Protein AF-H9WFZ2-F1 (afdb_monomer_lite)

Organism: Pinus taeda (NCBI:txid3352)

Structure (mmCIF, N/CA/C/O backbone):
data_AF-H9WFZ2-F1
#
_entry.id   AF-H9WFZ2-F1
#
loop_
_atom_site.group_PDB
_atom_site.id
_atom_site.type_symbol
_atom_site.label_atom_id
_atom_site.label_alt_id
_atom_site.label_comp_id
_atom_site.label_asym_id
_atom_site.label_entity_id
_atom_site.label_seq_id
_atom_s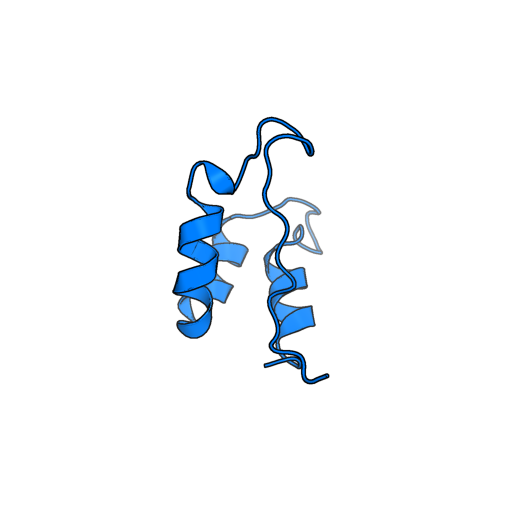ite.pdbx_PDB_ins_code
_atom_site.Cartn_x
_atom_site.Cartn_y
_atom_site.Cartn_z
_atom_site.occupancy
_atom_site.B_iso_or_equiv
_atom_site.auth_seq_id
_atom_site.auth_comp_id
_atom_site.auth_asym_id
_atom_site.auth_atom_id
_atom_site.pdbx_PDB_model_num
ATOM 1 N N . ASP A 1 1 ? 6.216 -3.718 12.289 1.00 73.19 1 ASP A N 1
ATOM 2 C CA . ASP A 1 1 ? 7.536 -3.139 12.597 1.00 73.19 1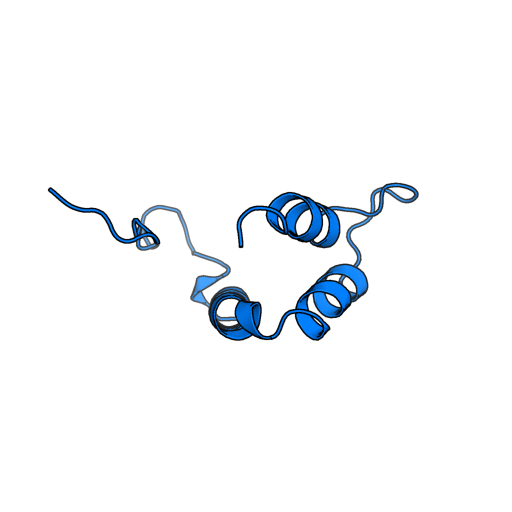 ASP A CA 1
ATOM 3 C C . ASP A 1 1 ? 7.716 -1.870 11.771 1.00 73.19 1 ASP A C 1
ATOM 5 O O . ASP A 1 1 ? 7.348 -1.884 10.603 1.00 73.19 1 ASP A O 1
ATOM 9 N N . GLY A 1 2 ? 8.192 -0.777 12.374 1.00 78.62 2 GLY A N 1
ATOM 10 C CA . GLY A 1 2 ? 8.313 0.513 11.679 1.00 78.62 2 GLY A CA 1
ATOM 11 C C . GLY A 1 2 ? 9.545 0.623 10.776 1.00 78.62 2 GLY A C 1
ATOM 12 O O . GLY A 1 2 ? 9.540 1.405 9.829 1.00 78.62 2 GLY A O 1
ATOM 13 N N . MET A 1 3 ? 10.583 -0.177 11.030 1.00 89.12 3 MET A N 1
ATOM 14 C CA . MET A 1 3 ? 11.838 -0.136 10.280 1.00 89.12 3 MET A CA 1
ATOM 15 C C . MET A 1 3 ? 11.676 -0.706 8.868 1.00 89.12 3 MET A C 1
ATOM 17 O O . MET A 1 3 ? 12.310 -0.209 7.948 1.00 89.12 3 MET A O 1
ATOM 21 N N . LYS A 1 4 ? 10.779 -1.682 8.680 1.00 86.69 4 LYS A N 1
ATOM 22 C CA . LYS A 1 4 ? 10.457 -2.285 7.372 1.00 86.69 4 LYS A CA 1
ATOM 23 C C . LYS A 1 4 ? 9.595 -1.401 6.454 1.00 86.69 4 LYS A C 1
ATOM 25 O O . LYS A 1 4 ? 9.343 -1.765 5.306 1.00 86.69 4 LYS A O 1
ATOM 30 N N . PHE A 1 5 ? 9.102 -0.258 6.939 1.00 87.88 5 PHE A N 1
ATOM 31 C CA . PHE A 1 5 ? 8.191 0.599 6.173 1.00 87.88 5 PHE A CA 1
ATOM 32 C C . PHE A 1 5 ? 8.818 1.185 4.892 1.00 87.88 5 PHE A C 1
ATOM 34 O O . PHE A 1 5 ? 8.172 1.111 3.844 1.00 87.88 5 PHE A O 1
ATOM 41 N N . PRO A 1 6 ? 10.059 1.717 4.902 1.00 92.06 6 PRO A N 1
ATOM 42 C CA . PRO A 1 6 ? 10.710 2.183 3.679 1.00 92.06 6 PRO A CA 1
ATOM 43 C C . PRO A 1 6 ? 10.884 1.061 2.649 1.00 92.06 6 PRO A C 1
ATOM 45 O O . PRO A 1 6 ? 10.643 1.285 1.464 1.00 92.06 6 PRO A O 1
ATOM 48 N N . ASP A 1 7 ? 11.229 -0.149 3.096 1.00 89.75 7 ASP A N 1
ATOM 49 C CA . ASP A 1 7 ? 11.420 -1.308 2.217 1.00 89.75 7 ASP A CA 1
ATOM 50 C C . ASP A 1 7 ? 10.108 -1.740 1.556 1.00 89.75 7 ASP A C 1
ATOM 52 O O . ASP A 1 7 ? 10.064 -1.937 0.341 1.00 89.75 7 ASP A O 1
ATOM 56 N N . MET A 1 8 ? 9.013 -1.776 2.324 1.00 91.06 8 MET A N 1
ATOM 57 C CA . MET A 1 8 ? 7.670 -2.022 1.794 1.00 91.06 8 MET A CA 1
ATOM 58 C C . MET A 1 8 ? 7.303 -0.994 0.713 1.00 91.06 8 MET A C 1
ATOM 60 O O . MET A 1 8 ? 6.853 -1.352 -0.375 1.00 91.06 8 MET A O 1
ATOM 64 N N . VAL A 1 9 ? 7.522 0.298 0.980 1.00 91.69 9 VAL A N 1
ATOM 65 C CA . VAL A 1 9 ? 7.205 1.370 0.024 1.00 91.69 9 VAL A CA 1
ATOM 66 C C . VAL A 1 9 ? 8.072 1.271 -1.237 1.00 91.69 9 VAL A C 1
ATOM 68 O O . VAL A 1 9 ? 7.575 1.508 -2.338 1.00 91.69 9 VAL A O 1
ATOM 71 N N . HIS A 1 10 ? 9.349 0.901 -1.115 1.00 92.75 10 HIS A N 1
ATOM 72 C CA . HIS A 1 10 ? 10.236 0.696 -2.263 1.00 92.75 10 HIS A CA 1
ATOM 73 C C . HIS A 1 10 ? 9.871 -0.529 -3.107 1.00 92.75 10 HIS A C 1
ATOM 75 O O . HIS A 1 10 ? 10.089 -0.504 -4.323 1.00 92.75 10 HIS A O 1
ATOM 81 N N . ALA A 1 11 ? 9.330 -1.582 -2.492 1.00 90.00 11 ALA A N 1
ATOM 82 C CA . ALA A 1 11 ? 8.834 -2.762 -3.194 1.00 90.00 11 ALA A CA 1
ATOM 83 C C . ALA A 1 11 ? 7.564 -2.454 -4.004 1.00 90.00 11 ALA A C 1
ATOM 85 O O . ALA A 1 11 ? 7.440 -2.898 -5.143 1.00 90.00 11 ALA A O 1
ATOM 86 N N . LEU A 1 12 ? 6.663 -1.633 -3.452 1.00 91.00 12 LEU A N 1
ATOM 87 C CA . LEU A 1 12 ? 5.416 -1.213 -4.106 1.00 91.00 12 LEU A CA 1
ATOM 88 C C . LEU A 1 12 ? 5.617 -0.149 -5.197 1.00 91.00 12 LEU A C 1
ATOM 90 O O . LEU A 1 12 ? 4.735 0.065 -6.027 1.00 91.00 12 LEU A O 1
ATOM 94 N N . LYS A 1 13 ? 6.760 0.544 -5.201 1.00 92.88 13 LYS A N 1
ATOM 95 C CA . LYS A 1 13 ? 7.082 1.594 -6.176 1.00 92.88 13 LYS A CA 1
ATOM 96 C C . LYS A 1 13 ? 7.775 1.051 -7.433 1.00 92.88 13 LYS A C 1
ATOM 98 O O . LYS A 1 13 ? 8.416 -0.004 -7.389 1.00 92.88 13 LYS A O 1
ATOM 103 N N . PRO A 1 14 ? 7.720 1.814 -8.546 1.00 93.75 14 PRO A N 1
ATOM 104 C CA . PRO A 1 14 ? 8.431 1.476 -9.772 1.00 93.75 14 PRO A CA 1
ATOM 105 C C . PRO A 1 14 ? 9.920 1.206 -9.561 1.00 93.75 14 PRO A C 1
ATOM 107 O O . PRO A 1 14 ? 10.556 1.771 -8.669 1.00 93.75 14 PRO A O 1
ATOM 110 N N . ASN A 1 15 ? 10.475 0.343 -10.406 1.00 90.12 15 ASN A N 1
ATOM 111 C CA . ASN A 1 15 ? 11.887 -0.008 -10.386 1.00 90.12 15 ASN A CA 1
ATOM 112 C C . ASN A 1 15 ? 12.764 1.241 -10.589 1.00 90.12 15 ASN A C 1
ATOM 114 O O . ASN A 1 15 ? 12.504 2.019 -11.509 1.00 90.12 15 ASN A O 1
ATOM 118 N N . PRO A 1 16 ? 13.825 1.435 -9.783 1.00 90.94 16 PRO A N 1
ATOM 119 C CA . PRO A 1 16 ? 14.680 2.618 -9.875 1.00 90.94 16 PRO A CA 1
ATOM 120 C C . PRO A 1 16 ? 15.453 2.734 -11.198 1.00 90.94 16 PRO A C 1
ATOM 122 O O . PRO A 1 16 ? 15.931 3.815 -11.519 1.00 90.94 16 PRO A O 1
ATOM 125 N N . LYS A 1 17 ? 15.611 1.640 -11.957 1.00 91.56 17 LYS A N 1
ATOM 126 C CA . LYS A 1 17 ? 16.313 1.639 -13.250 1.00 91.56 17 LYS A CA 1
ATOM 127 C C . LYS A 1 17 ? 15.376 1.871 -14.430 1.00 91.56 17 LYS A C 1
ATOM 129 O O . LYS A 1 17 ? 15.710 2.643 -15.320 1.00 91.56 17 LYS A O 1
ATOM 134 N N . SER A 1 18 ? 14.241 1.176 -14.463 1.00 90.81 18 SER A N 1
ATOM 135 C CA . SER A 1 18 ? 13.314 1.214 -15.603 1.00 90.81 18 SER A CA 1
ATOM 136 C C . SER A 1 18 ? 12.138 2.168 -15.406 1.00 90.81 18 SER A C 1
ATOM 138 O O . SER A 1 18 ? 11.436 2.449 -16.369 1.00 90.81 18 SER A O 1
ATOM 140 N N . HIS A 1 19 ? 11.905 2.663 -14.185 1.00 90.94 19 HIS A N 1
ATOM 141 C CA . HIS A 1 19 ? 10.728 3.454 -13.805 1.00 90.94 19 HIS A CA 1
ATOM 142 C C . HIS A 1 19 ? 9.379 2.779 -14.102 1.00 90.94 19 HIS A C 1
ATOM 144 O O . HIS A 1 19 ? 8.341 3.437 -14.121 1.00 90.94 19 HIS A O 1
ATOM 150 N N . ILE A 1 20 ? 9.375 1.455 -14.263 1.00 92.19 20 ILE A N 1
ATOM 151 C CA . ILE A 1 20 ? 8.171 0.6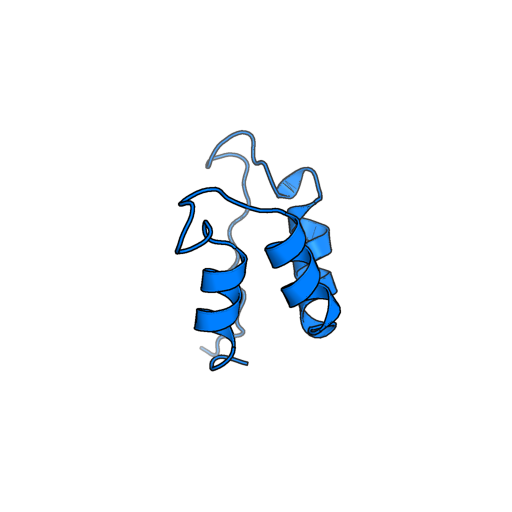51 -14.483 1.00 92.19 20 ILE A CA 1
ATOM 152 C C . ILE A 1 20 ? 7.828 -0.088 -13.188 1.00 92.19 20 ILE A C 1
ATOM 154 O O . ILE A 1 20 ? 8.721 -0.547 -12.471 1.00 92.19 20 ILE A O 1
ATOM 158 N N . GLN A 1 21 ? 6.539 -0.157 -12.857 1.00 90.38 21 GLN A N 1
ATOM 159 C CA . GLN A 1 21 ? 6.053 -0.972 -11.747 1.00 90.38 21 GLN A CA 1
ATOM 160 C C . GLN A 1 21 ? 6.076 -2.445 -12.150 1.00 90.38 21 GLN A C 1
ATOM 162 O O . GLN A 1 21 ? 5.609 -2.807 -13.225 1.00 90.38 21 GLN A O 1
ATOM 167 N N . GLU A 1 22 ? 6.657 -3.276 -11.293 1.00 91.44 22 GLU A N 1
ATOM 168 C CA . GLU A 1 22 ? 6.847 -4.696 -11.558 1.00 91.44 22 GLU A CA 1
ATOM 169 C C . GLU A 1 22 ? 6.192 -5.513 -10.444 1.00 91.44 22 GLU A C 1
ATOM 171 O O . GLU A 1 22 ? 6.639 -5.468 -9.297 1.00 91.44 22 GLU A O 1
ATOM 176 N N . ASP A 1 23 ? 5.160 -6.285 -10.785 1.00 88.81 23 ASP A N 1
ATOM 177 C CA . ASP A 1 23 ? 4.358 -7.034 -9.805 1.00 88.81 23 ASP A CA 1
ATOM 178 C C . ASP A 1 23 ? 5.176 -8.076 -9.033 1.00 88.81 23 ASP A C 1
ATOM 180 O O . ASP A 1 23 ? 4.915 -8.349 -7.861 1.00 88.81 23 ASP A O 1
ATOM 184 N N . TRP A 1 24 ? 6.226 -8.624 -9.653 1.00 90.88 24 TRP A N 1
ATOM 185 C CA . TRP A 1 24 ? 7.093 -9.605 -9.003 1.00 90.88 24 TRP A CA 1
ATOM 186 C C . TRP A 1 24 ? 7.828 -9.026 -7.787 1.00 90.88 24 TRP A C 1
ATOM 188 O O . TRP A 1 24 ? 8.039 -9.749 -6.821 1.00 90.88 24 TRP A O 1
ATOM 198 N N . ARG A 1 25 ? 8.167 -7.726 -7.784 1.00 91.44 25 ARG A N 1
ATOM 199 C CA . ARG A 1 25 ? 8.836 -7.066 -6.644 1.00 91.44 25 ARG A CA 1
ATOM 200 C C . ARG A 1 25 ? 7.905 -6.926 -5.446 1.00 91.44 25 ARG A C 1
ATOM 202 O O . ARG A 1 25 ? 8.345 -6.994 -4.302 1.00 91.44 25 ARG A O 1
ATOM 209 N N . ILE A 1 26 ? 6.617 -6.745 -5.724 1.00 90.31 26 ILE A N 1
ATOM 210 C CA . ILE A 1 26 ? 5.565 -6.663 -4.714 1.00 90.31 26 ILE A CA 1
ATOM 211 C C . ILE A 1 26 ? 5.400 -8.031 -4.046 1.00 90.31 26 ILE A C 1
ATOM 213 O O . ILE A 1 26 ? 5.464 -8.140 -2.822 1.00 90.31 26 ILE A O 1
ATOM 217 N N . LEU A 1 27 ? 5.248 -9.081 -4.858 1.00 89.50 27 LEU A N 1
ATOM 218 C CA . LEU A 1 27 ? 5.082 -10.449 -4.369 1.00 89.50 27 LEU A CA 1
ATOM 219 C C . LEU A 1 27 ? 6.329 -10.973 -3.642 1.00 89.50 27 LEU A C 1
ATOM 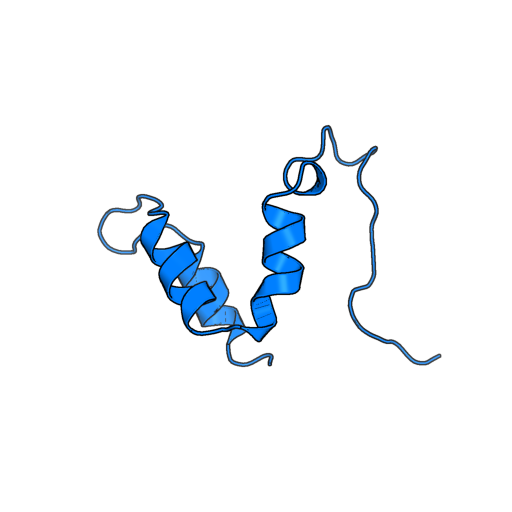221 O O . LEU A 1 27 ? 6.179 -11.644 -2.627 1.00 89.50 27 LEU A O 1
ATOM 225 N N . ASP A 1 28 ? 7.532 -10.626 -4.107 1.00 92.19 28 ASP A N 1
ATOM 226 C CA . ASP A 1 28 ? 8.800 -10.990 -3.458 1.00 92.19 28 ASP A CA 1
ATOM 227 C C . ASP A 1 28 ? 8.926 -10.388 -2.050 1.00 92.19 28 ASP A C 1
ATOM 229 O O . ASP A 1 28 ? 9.313 -11.065 -1.097 1.00 92.19 28 ASP A O 1
ATOM 233 N N . PHE A 1 29 ? 8.528 -9.127 -1.863 1.00 90.81 29 PHE A N 1
ATOM 234 C CA . PHE A 1 29 ? 8.518 -8.534 -0.527 1.00 90.81 29 PHE A CA 1
ATOM 235 C C . PHE A 1 29 ? 7.531 -9.256 0.400 1.00 90.81 29 PHE A C 1
ATOM 237 O O . PHE A 1 29 ? 7.887 -9.622 1.525 1.00 90.81 29 PHE A O 1
ATOM 244 N N . PHE A 1 30 ? 6.306 -9.498 -0.075 1.00 88.75 30 PHE A N 1
ATOM 245 C CA . PHE A 1 30 ? 5.254 -10.117 0.729 1.00 88.75 30 PHE A CA 1
ATOM 246 C C . PHE A 1 30 ? 5.504 -11.601 1.028 1.00 88.75 30 PHE A C 1
ATOM 248 O O . PHE A 1 30 ? 5.156 -12.057 2.117 1.00 88.75 30 PHE A O 1
ATOM 255 N N . SER A 1 31 ? 6.180 -12.348 0.148 1.00 90.38 31 SER A N 1
ATOM 256 C CA . SER A 1 31 ? 6.534 -13.751 0.412 1.00 90.38 31 SER A CA 1
ATOM 257 C C . SER A 1 31 ? 7.499 -13.914 1.588 1.00 90.38 31 SER A C 1
ATOM 259 O O . SER A 1 31 ? 7.474 -14.938 2.266 1.00 90.38 31 SER A O 1
ATOM 261 N N . HIS A 1 32 ? 8.330 -12.904 1.857 1.00 91.31 32 HIS A N 1
ATOM 262 C CA . HIS A 1 32 ? 9.271 -12.893 2.981 1.00 91.31 32 HIS A CA 1
ATOM 263 C C . HIS A 1 32 ? 8.681 -12.296 4.271 1.00 91.31 32 HIS A C 1
ATOM 265 O O . HIS A 1 32 ? 9.340 -12.308 5.311 1.00 91.31 32 HIS A O 1
ATOM 271 N N . HIS A 1 33 ? 7.449 -11.784 4.215 1.00 91.44 33 HIS A N 1
ATOM 272 C CA . HIS A 1 33 ? 6.794 -11.062 5.303 1.00 91.44 33 HIS A CA 1
ATOM 273 C C . HIS A 1 33 ? 5.399 -11.636 5.564 1.00 91.44 33 HIS A C 1
ATOM 275 O O . HIS A 1 33 ? 4.402 -11.010 5.194 1.00 91.44 33 HIS A O 1
ATOM 281 N N . PRO A 1 34 ? 5.276 -12.811 6.207 1.00 90.12 34 PRO A N 1
ATOM 282 C CA . PRO A 1 34 ? 3.972 -13.421 6.464 1.00 90.12 34 PRO A CA 1
ATOM 283 C C . PRO A 1 34 ? 3.053 -12.532 7.323 1.00 90.12 34 PRO A C 1
ATOM 285 O O . PRO A 1 34 ? 1.834 -12.666 7.244 1.00 90.12 34 PRO A O 1
ATOM 288 N N . GLU A 1 35 ? 3.596 -11.575 8.089 1.00 90.50 35 GLU A N 1
ATOM 289 C CA . GLU A 1 35 ? 2.812 -10.583 8.841 1.00 90.50 35 GLU A CA 1
ATOM 290 C C . GLU A 1 35 ? 1.952 -9.665 7.953 1.00 90.50 35 GLU A C 1
ATOM 292 O O . GLU A 1 35 ? 0.996 -9.055 8.429 1.00 90.50 35 GLU A O 1
ATOM 297 N N . SER A 1 36 ? 2.273 -9.571 6.662 1.00 89.00 36 SER A N 1
ATOM 298 C CA . SER A 1 36 ? 1.572 -8.727 5.691 1.00 89.00 36 SER A CA 1
ATOM 299 C C . SER A 1 36 ? 0.321 -9.373 5.088 1.00 89.00 36 SER A C 1
ATOM 301 O O . SER A 1 36 ? -0.495 -8.669 4.494 1.00 89.00 36 SER A O 1
ATOM 303 N N . LEU A 1 37 ? 0.128 -10.688 5.261 1.00 90.25 37 LEU A N 1
ATOM 304 C CA . LEU A 1 37 ? -0.921 -11.458 4.576 1.00 90.25 37 LEU A CA 1
ATOM 305 C C . LEU A 1 37 ? -2.336 -10.931 4.841 1.00 90.25 37 LEU A C 1
ATOM 307 O O . LEU A 1 37 ? -3.186 -10.934 3.950 1.00 90.25 37 LEU A O 1
ATOM 311 N N . HIS A 1 38 ? -2.592 -10.442 6.055 1.00 92.62 38 HIS A N 1
ATOM 312 C CA . HIS A 1 38 ? -3.889 -9.870 6.405 1.00 92.62 38 HIS A CA 1
ATOM 313 C C . HIS A 1 38 ? -4.192 -8.606 5.585 1.00 92.62 38 HIS A C 1
ATOM 315 O O . HIS A 1 38 ? -5.265 -8.491 5.002 1.00 92.62 38 HIS A O 1
ATOM 321 N N . MET A 1 39 ? -3.221 -7.696 5.472 1.00 91.06 39 MET A N 1
ATOM 322 C CA . MET A 1 39 ? -3.340 -6.488 4.649 1.00 91.06 39 MET A CA 1
ATOM 323 C C . MET A 1 39 ? -3.411 -6.829 3.157 1.00 91.06 39 MET A C 1
ATOM 325 O O . MET A 1 39 ? -4.218 -6.251 2.434 1.00 91.06 39 MET A O 1
ATOM 329 N N . PHE A 1 40 ? -2.627 -7.812 2.711 1.00 89.06 40 PHE A N 1
ATOM 330 C CA . PHE A 1 40 ? -2.648 -8.296 1.333 1.00 89.06 40 PHE A CA 1
ATOM 331 C C . PHE A 1 40 ? -4.031 -8.828 0.925 1.00 89.06 40 PHE A C 1
ATOM 333 O O . PHE A 1 40 ? -4.483 -8.570 -0.185 1.00 89.06 40 PHE A O 1
ATOM 340 N N . THR A 1 41 ? -4.739 -9.496 1.841 1.00 91.38 41 THR A N 1
ATOM 341 C CA . THR A 1 41 ? -6.103 -9.990 1.589 1.00 91.38 41 THR A CA 1
ATOM 342 C C . THR A 1 41 ? -7.075 -8.842 1.314 1.00 91.38 41 THR A C 1
ATOM 344 O O . THR A 1 41 ? -7.833 -8.919 0.357 1.00 91.38 41 THR A O 1
ATOM 347 N N . PHE A 1 42 ? -7.020 -7.753 2.088 1.00 91.12 42 PHE A N 1
ATOM 348 C CA . PHE A 1 42 ? -7.865 -6.576 1.837 1.00 91.12 42 PHE A CA 1
ATOM 349 C C . PHE A 1 42 ? -7.486 -5.818 0.566 1.00 91.12 42 PHE A C 1
ATOM 351 O O . PHE A 1 42 ? -8.352 -5.252 -0.090 1.00 91.12 42 PHE A O 1
ATOM 358 N N . LEU A 1 43 ? -6.197 -5.787 0.220 1.00 90.06 43 LEU A N 1
ATOM 359 C CA . LEU A 1 43 ? -5.720 -5.088 -0.972 1.00 90.06 43 LEU A CA 1
ATOM 360 C C . LEU A 1 43 ? -6.209 -5.748 -2.269 1.00 90.06 43 LEU A C 1
ATOM 362 O O . LEU A 1 43 ? -6.473 -5.046 -3.240 1.00 90.06 43 LEU A O 1
ATOM 366 N N . PHE A 1 44 ? -6.298 -7.080 -2.285 1.00 90.25 44 PHE A N 1
ATOM 367 C CA . PHE A 1 44 ? -6.771 -7.856 -3.437 1.00 90.25 44 PHE A CA 1
ATOM 368 C C . PHE A 1 44 ? -8.278 -8.137 -3.417 1.00 90.25 44 PHE A C 1
ATOM 370 O O . PHE A 1 44 ? -8.791 -8.746 -4.354 1.00 90.25 44 PHE A O 1
ATOM 377 N N . ASP A 1 45 ? -8.972 -7.707 -2.368 1.00 92.69 45 ASP A N 1
ATOM 378 C CA . ASP A 1 45 ? -10.429 -7.704 -2.307 1.00 92.69 45 ASP A CA 1
ATOM 379 C C . ASP A 1 45 ? -11.006 -6.486 -3.050 1.00 92.69 45 ASP A C 1
ATOM 381 O O . ASP A 1 45 ? -10.289 -5.529 -3.360 1.00 92.69 45 ASP A O 1
ATOM 385 N N . ASP A 1 46 ? -12.319 -6.471 -3.285 1.00 91.38 46 ASP A N 1
ATOM 386 C CA . ASP A 1 46 ? -13.012 -5.336 -3.917 1.00 91.38 46 ASP A CA 1
ATOM 387 C C . ASP A 1 46 ? -12.854 -4.029 -3.108 1.00 91.38 46 ASP A C 1
ATOM 389 O O . ASP A 1 46 ? -12.942 -2.924 -3.650 1.00 91.38 46 ASP A O 1
ATOM 393 N N . LEU A 1 47 ? -12.545 -4.143 -1.811 1.00 89.88 47 LEU A N 1
ATOM 394 C CA . LEU A 1 47 ? -12.199 -3.021 -0.935 1.00 89.88 47 LEU A CA 1
ATOM 395 C C . LEU A 1 47 ? -10.901 -2.300 -1.344 1.00 89.88 47 LEU A C 1
ATOM 397 O O . LEU A 1 47 ? -10.733 -1.124 -1.015 1.00 89.88 47 LEU A O 1
ATOM 401 N N . GLY A 1 48 ? -9.994 -2.964 -2.068 1.00 88.62 48 GLY A N 1
ATOM 402 C CA . GLY A 1 48 ? -8.734 -2.386 -2.543 1.00 88.62 48 GLY A CA 1
ATOM 403 C C . GLY A 1 48 ? -8.904 -1.337 -3.647 1.00 88.62 48 GLY A C 1
ATOM 404 O O . GLY A 1 48 ? -8.026 -0.490 -3.830 1.00 88.62 48 GLY A O 1
ATOM 405 N N . ILE A 1 49 ? -10.038 -1.351 -4.358 1.00 93.06 49 ILE A N 1
ATOM 406 C CA . ILE A 1 49 ? -10.373 -0.386 -5.414 1.00 93.06 49 ILE A CA 1
ATOM 407 C C . ILE A 1 49 ? -11.729 0.259 -5.085 1.00 93.06 49 ILE A C 1
ATOM 409 O O . ILE A 1 49 ? -12.759 -0.089 -5.668 1.00 93.06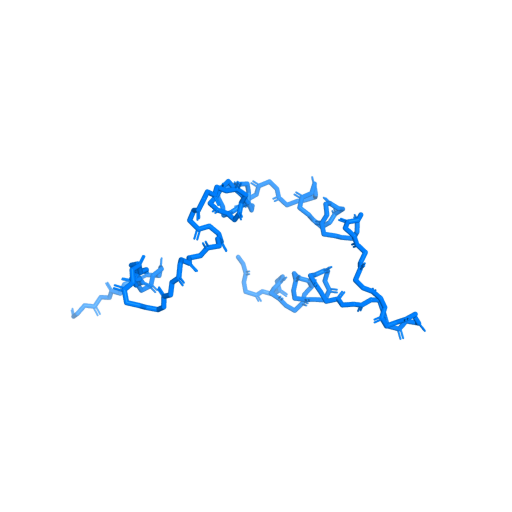 49 ILE A O 1
ATOM 413 N N . PRO A 1 50 ? -11.764 1.222 -4.148 1.00 91.81 50 PRO A N 1
ATOM 414 C CA . PRO A 1 50 ? -13.009 1.867 -3.760 1.00 91.81 50 PRO A CA 1
ATOM 415 C C . PRO A 1 50 ? -13.602 2.673 -4.921 1.00 91.81 50 PRO A C 1
ATOM 417 O O . PRO A 1 50 ? -12.894 3.383 -5.638 1.00 91.81 50 PRO A O 1
ATOM 420 N N . LEU A 1 51 ? -14.933 2.644 -5.053 1.00 91.50 51 LEU A N 1
ATOM 421 C CA . LEU A 1 51 ? -15.659 3.392 -6.089 1.00 91.50 51 LEU A CA 1
ATOM 422 C C . LEU A 1 51 ? -15.365 4.900 -6.030 1.00 91.50 51 LEU A C 1
ATOM 424 O O . LEU A 1 51 ? -15.292 5.576 -7.054 1.00 91.50 51 LEU A O 1
ATOM 428 N N . ASN A 1 52 ? -15.277 5.448 -4.818 1.00 91.44 52 ASN A N 1
ATOM 429 C CA . ASN A 1 52 ? -14.880 6.823 -4.532 1.00 91.44 52 ASN A CA 1
ATOM 430 C C . ASN A 1 52 ? -14.662 6.996 -3.020 1.00 91.44 52 ASN A C 1
ATOM 432 O O . ASN A 1 52 ? -15.108 6.175 -2.221 1.00 91.44 52 ASN A O 1
ATOM 436 N N . TYR A 1 53 ? -14.071 8.123 -2.617 1.00 92.88 53 TYR A N 1
ATOM 437 C CA . TYR A 1 53 ? -13.788 8.422 -1.207 1.00 92.88 53 TYR A CA 1
ATOM 438 C C . TYR A 1 53 ? -15.021 8.491 -0.284 1.00 92.88 53 TYR A C 1
ATOM 440 O O . TYR A 1 53 ? -14.850 8.468 0.927 1.00 92.88 53 TYR A O 1
ATOM 448 N N . ARG A 1 54 ? -16.255 8.593 -0.811 1.00 94.50 54 ARG A N 1
ATOM 449 C CA . ARG A 1 54 ? -17.487 8.613 0.008 1.00 94.50 54 ARG A CA 1
ATOM 450 C C . ARG A 1 54 ? -18.014 7.217 0.342 1.00 94.50 54 ARG A C 1
ATOM 452 O O . ARG A 1 54 ? -18.873 7.107 1.205 1.00 94.50 54 ARG A O 1
ATOM 459 N N . HIS A 1 55 ? -17.538 6.185 -0.353 1.00 93.25 55 HIS A N 1
ATOM 460 C CA . HIS A 1 55 ? -17.959 4.792 -0.171 1.00 93.25 55 HIS A CA 1
ATOM 461 C C . HIS A 1 55 ? -16.798 3.934 0.354 1.00 93.25 55 HIS A C 1
ATOM 463 O O . HIS A 1 55 ? -16.697 2.759 0.022 1.00 93.25 55 HIS A O 1
ATOM 469 N N . MET A 1 56 ? -15.891 4.545 1.120 1.00 93.94 56 MET A N 1
ATOM 470 C CA . MET A 1 56 ? -14.748 3.884 1.739 1.00 93.94 56 MET A CA 1
ATOM 471 C C . MET A 1 56 ? -14.762 4.182 3.235 1.00 93.94 56 MET A C 1
ATOM 473 O O . MET A 1 56 ? -14.887 5.343 3.632 1.00 93.94 56 MET A O 1
ATOM 477 N N . ASP A 1 57 ? -14.604 3.145 4.048 1.00 92.38 57 ASP A N 1
ATOM 478 C CA . ASP A 1 57 ? -14.493 3.294 5.494 1.00 92.38 57 ASP A CA 1
ATOM 479 C C . ASP A 1 57 ? -13.093 3.782 5.899 1.00 92.38 57 ASP A C 1
ATOM 481 O O . ASP A 1 57 ? -12.078 3.423 5.299 1.00 92.38 57 ASP A O 1
ATOM 485 N N . GLY A 1 58 ? -13.034 4.610 6.944 1.00 91.25 58 GLY A N 1
ATOM 486 C CA . GLY A 1 58 ? -11.791 5.099 7.540 1.00 91.25 58 GLY A CA 1
ATOM 487 C C . GLY A 1 58 ? -11.577 4.505 8.929 1.00 91.25 58 GLY A C 1
ATOM 488 O O . GLY A 1 58 ? -12.474 4.540 9.766 1.00 91.25 58 GLY A O 1
ATOM 489 N N . SER A 1 59 ? -10.380 3.982 9.194 1.00 92.06 59 SER A N 1
ATOM 490 C CA . SER A 1 59 ? -10.002 3.400 10.488 1.00 92.06 59 SER A CA 1
ATOM 491 C C . SER A 1 59 ? -8.667 3.970 10.964 1.00 92.06 59 SER A C 1
ATOM 493 O O . SER A 1 59 ? -7.773 4.205 10.158 1.00 92.06 59 SER A O 1
ATOM 495 N N . GLY A 1 60 ? -8.505 4.160 12.278 1.00 90.19 60 GLY A N 1
ATOM 496 C CA . GLY A 1 60 ? -7.254 4.665 12.868 1.00 90.19 60 GLY A CA 1
ATOM 497 C C . GLY A 1 60 ? -6.072 3.690 12.785 1.00 90.19 60 GLY A C 1
ATOM 498 O O . GLY A 1 60 ? -4.937 4.109 12.995 1.00 90.19 60 GLY A O 1
ATOM 499 N N . VAL A 1 61 ? -6.339 2.417 12.453 1.00 91.88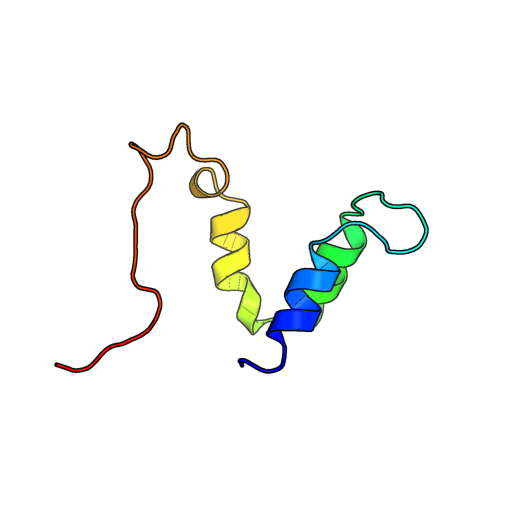 61 VAL A N 1
ATOM 500 C CA . VAL A 1 61 ? -5.406 1.276 12.313 1.00 91.88 61 VAL A CA 1
ATOM 501 C C . VAL A 1 61 ? -4.684 0.887 13.609 1.00 91.88 61 VAL A C 1
ATOM 503 O O . VAL A 1 61 ? -4.652 -0.286 13.969 1.00 91.88 61 VAL A O 1
ATOM 506 N N . HIS A 1 62 ? -4.124 1.854 14.327 1.00 93.00 62 HIS A N 1
ATOM 507 C CA . HIS A 1 62 ? -3.397 1.664 15.573 1.00 93.00 62 HIS A CA 1
ATOM 508 C C . HIS A 1 62 ? -4.303 1.837 16.795 1.00 93.00 62 HIS A C 1
ATOM 510 O O . HIS A 1 62 ? -5.276 2.592 16.778 1.00 93.00 62 HIS A O 1
ATOM 516 N N . THR A 1 63 ? -3.958 1.151 17.881 1.00 93.31 63 THR A N 1
ATOM 517 C CA . THR A 1 63 ? -4.619 1.320 19.178 1.00 93.31 63 THR A CA 1
ATOM 518 C C . THR A 1 63 ? -4.183 2.635 19.823 1.00 93.31 63 THR A C 1
ATOM 520 O O . THR A 1 63 ? -2.987 2.893 19.952 1.00 93.31 63 THR A O 1
ATOM 523 N N . PHE A 1 64 ? -5.149 3.435 20.277 1.00 92.19 64 PHE A N 1
ATOM 524 C CA . PHE A 1 64 ? -4.928 4.664 21.044 1.00 92.19 64 PHE A CA 1
ATOM 525 C C . PHE A 1 64 ? -5.427 4.490 22.483 1.00 92.19 64 PHE A C 1
ATOM 527 O O . PHE A 1 64 ? -6.284 3.650 22.755 1.00 92.19 64 PHE A O 1
ATOM 534 N N . THR A 1 65 ? -4.916 5.309 23.396 1.00 89.62 65 THR A N 1
ATOM 535 C CA . THR A 1 65 ? -5.392 5.414 24.782 1.00 89.62 65 THR A CA 1
ATOM 536 C C . THR A 1 65 ? -5.828 6.851 25.046 1.00 89.62 65 THR A C 1
ATOM 538 O O . THR A 1 65 ? -5.104 7.768 24.652 1.00 89.62 65 THR A O 1
ATOM 541 N N . LEU A 1 66 ? -6.991 7.035 25.680 1.00 80.69 66 LEU A N 1
ATOM 542 C CA . LEU A 1 66 ? -7.521 8.340 26.095 1.00 80.69 66 LEU A CA 1
ATOM 543 C C . LEU A 1 66 ? -7.110 8.678 27.529 1.00 80.69 66 LEU A C 1
ATOM 545 O O . LEU A 1 66 ? -7.099 7.741 28.359 1.00 80.69 66 LEU A O 1
#

Radius of gyration: 14.45 Å; chains: 1; bounding box: 34×22×42 Å

InterPro domains:
  IPR011614 Catalase core domain [PF00199] (1-66)
  IPR018028 Catalase, mono-functional, haem-containing [PS51402] (1-66)
  IPR018028 Catalase, mono-functional, haem-containing [PTHR11465] (1-66)
  IPR020835 Catalase superfamily [SSF56634] (1-66)

Secondary structure (DSSP, 8-state):
--TTHHHHHHHHSPPTTT----HHHHHHHHHT-GGGHHHHHHHSSGGGS-S-GGGS-----S----

Sequence (66 aa):
DGMKFPDMVHALKPNPKSHIQEDWRILDFFSHHPESLHMFTFLFDDLGIPLNYRHMDGSGVHTFTL

Foldseek 3Di:
DVVCVVVQVQLQFADPPPRHNDVVSNVVVCVVPVVCVVVVVCCPDPLVPDPDPVRHDDDPPDDDDD

pLDDT: mean 90.48, std 3.26, range [73.19, 94.5]